Protein AF-A0ABD6WFN0-F1 (afdb_monomer_lite)

pLDDT: mean 85.6, std 14.98, range [33.12, 96.88]

Structure (mmCIF, N/CA/C/O backbone):
data_AF-A0ABD6WFN0-F1
#
_entry.id   AF-A0ABD6WFN0-F1
#
loop_
_atom_site.group_PDB
_atom_site.id
_atom_site.type_symbol
_atom_site.label_atom_id
_atom_site.label_alt_id
_atom_site.label_comp_id
_atom_site.label_asym_id
_atom_site.label_entity_id
_atom_site.label_seq_id
_atom_site.pdbx_PDB_ins_code
_atom_site.Cartn_x
_atom_site.Cartn_y
_atom_site.Cartn_z
_atom_site.occupancy
_atom_site.B_iso_or_equiv
_atom_site.auth_seq_id
_atom_site.auth_comp_id
_atom_site.auth_asym_id
_atom_site.auth_atom_id
_atom_site.pdbx_PDB_model_num
ATOM 1 N N . MET A 1 1 ? 4.461 15.302 -21.511 1.00 40.56 1 MET A N 1
ATOM 2 C CA . MET A 1 1 ? 4.882 15.372 -22.926 1.00 40.56 1 MET A CA 1
ATOM 3 C C . MET A 1 1 ? 6.386 15.173 -22.968 1.00 40.56 1 MET A C 1
ATOM 5 O O . MET A 1 1 ? 7.038 15.781 -22.125 1.00 40.56 1 MET A O 1
ATOM 9 N N . PRO A 1 2 ? 6.939 14.308 -23.835 1.00 62.06 2 PRO A N 1
ATOM 10 C CA . PRO A 1 2 ? 8.388 14.169 -23.949 1.00 62.06 2 PRO A CA 1
ATOM 11 C C . PRO A 1 2 ? 8.994 15.491 -24.434 1.00 62.06 2 PRO A C 1
ATOM 13 O O . PRO A 1 2 ? 8.502 16.087 -25.389 1.00 62.06 2 PRO A O 1
ATOM 16 N N . THR A 1 3 ? 10.032 15.961 -23.746 1.00 74.00 3 THR A N 1
ATOM 17 C CA . THR A 1 3 ? 10.639 17.283 -23.983 1.00 74.00 3 THR A CA 1
ATOM 18 C C . THR A 1 3 ? 11.754 17.240 -25.039 1.00 74.00 3 THR A C 1
ATOM 20 O O . THR A 1 3 ? 12.168 18.285 -25.527 1.00 74.00 3 THR A O 1
ATOM 23 N N . SER A 1 4 ? 12.244 16.048 -25.409 1.00 71.38 4 SER A N 1
ATOM 24 C CA . SER A 1 4 ? 13.228 15.830 -26.481 1.00 71.38 4 SER A CA 1
ATOM 25 C C . SER A 1 4 ? 13.279 14.351 -26.895 1.00 71.38 4 SER A C 1
ATOM 27 O O . SER A 1 4 ? 12.932 13.474 -26.102 1.00 71.38 4 SER A O 1
ATOM 29 N N . VAL A 1 5 ? 13.722 14.076 -28.126 1.00 81.06 5 VAL A N 1
ATOM 30 C CA . VAL A 1 5 ? 13.959 12.729 -28.670 1.00 81.06 5 VAL A CA 1
ATOM 31 C C . VAL A 1 5 ? 15.332 12.708 -29.345 1.00 81.06 5 VAL A C 1
ATOM 33 O O . VAL A 1 5 ? 15.619 13.557 -30.185 1.00 81.06 5 VAL A O 1
ATOM 36 N N . LEU A 1 6 ? 16.169 11.724 -29.004 1.00 81.75 6 LEU A N 1
ATOM 37 C CA . LEU A 1 6 ? 17.493 11.516 -29.599 1.00 81.75 6 LEU A CA 1
ATOM 38 C C . LEU A 1 6 ? 17.584 10.107 -30.199 1.00 81.75 6 LEU A C 1
ATOM 40 O O . LEU A 1 6 ? 17.392 9.117 -29.497 1.00 81.75 6 LEU A O 1
ATOM 44 N N . GLY A 1 7 ? 17.900 10.014 -31.492 1.00 78.56 7 GLY A N 1
ATOM 45 C CA . GLY A 1 7 ? 18.156 8.740 -32.167 1.00 78.56 7 GLY A CA 1
ATOM 46 C C . GLY A 1 7 ? 19.621 8.319 -32.036 1.00 78.56 7 GLY A C 1
ATOM 47 O O . GLY A 1 7 ? 20.511 9.039 -32.479 1.00 78.56 7 GLY A O 1
ATOM 48 N N . LEU A 1 8 ? 19.874 7.139 -31.466 1.00 83.44 8 LEU A N 1
ATOM 49 C CA . LEU A 1 8 ? 21.212 6.556 -31.324 1.00 83.44 8 LEU A CA 1
ATOM 50 C C . LEU A 1 8 ? 21.386 5.401 -32.320 1.00 83.44 8 LEU A C 1
ATOM 52 O O . LEU A 1 8 ? 20.557 4.498 -32.370 1.00 83.44 8 LEU A O 1
ATOM 56 N N . ARG A 1 9 ? 22.469 5.420 -33.109 1.00 85.12 9 ARG A N 1
ATOM 57 C CA . ARG A 1 9 ? 22.801 4.365 -34.094 1.00 85.12 9 ARG A CA 1
ATOM 58 C C . ARG A 1 9 ? 23.978 3.475 -33.679 1.00 85.12 9 ARG A C 1
ATOM 60 O O . ARG A 1 9 ? 24.347 2.574 -34.421 1.00 85.12 9 ARG A O 1
ATOM 67 N N . HIS A 1 10 ? 24.576 3.728 -32.516 1.00 90.56 10 HIS A N 1
ATOM 68 C CA . HIS A 1 10 ? 25.722 2.965 -32.029 1.00 90.56 10 HIS A CA 1
ATOM 69 C C . HIS A 1 10 ? 25.261 1.736 -31.238 1.00 90.56 10 HIS A C 1
ATOM 71 O O . HIS A 1 10 ? 24.664 1.868 -30.168 1.00 90.56 10 HIS A O 1
ATOM 77 N N . GLU A 1 11 ? 25.591 0.546 -31.735 1.00 87.25 11 GLU A N 1
ATOM 78 C CA . GLU A 1 11 ? 25.124 -0.734 -31.188 1.00 87.25 11 GLU A CA 1
ATOM 79 C C . GLU A 1 11 ? 25.507 -0.928 -29.712 1.00 87.25 11 GLU A C 1
ATOM 81 O O . GLU A 1 11 ? 24.659 -1.263 -28.889 1.00 87.25 11 GLU A O 1
ATOM 86 N N . GLY A 1 12 ? 26.751 -0.609 -29.335 1.00 91.06 12 GLY A N 1
ATOM 87 C CA . GLY A 1 12 ? 27.205 -0.718 -27.941 1.00 91.06 12 GLY A CA 1
ATOM 88 C C . GLY A 1 12 ? 26.397 0.135 -26.951 1.00 91.06 12 GLY A C 1
ATOM 89 O O . GLY A 1 12 ? 26.019 -0.350 -25.887 1.00 91.06 12 GLY A O 1
ATOM 90 N N . LEU A 1 13 ? 26.057 1.379 -27.313 1.00 89.81 13 LEU A N 1
ATOM 91 C CA . LEU A 1 13 ? 25.247 2.255 -26.459 1.00 89.81 13 LEU A CA 1
ATOM 92 C C . LEU A 1 13 ? 23.800 1.767 -26.378 1.00 89.81 13 LEU A C 1
ATOM 94 O O . LEU A 1 13 ? 23.211 1.772 -25.299 1.00 89.81 13 LEU A O 1
ATOM 98 N N . ALA A 1 14 ? 23.243 1.294 -27.496 1.00 91.19 14 ALA A N 1
ATOM 99 C CA . ALA A 1 14 ? 21.916 0.691 -27.511 1.00 91.19 14 ALA A CA 1
ATOM 100 C C . ALA A 1 14 ? 21.848 -0.556 -26.612 1.00 91.19 14 ALA A C 1
ATOM 102 O O . ALA A 1 14 ? 20.853 -0.757 -25.917 1.00 91.19 14 ALA A O 1
ATOM 103 N N . ASN A 1 15 ? 22.911 -1.366 -26.580 1.00 92.81 15 ASN A N 1
ATOM 104 C CA . ASN A 1 15 ? 22.996 -2.551 -25.728 1.00 92.81 15 ASN A CA 1
ATOM 105 C C . ASN A 1 15 ? 23.075 -2.187 -24.238 1.00 92.81 15 ASN A C 1
ATOM 107 O O . ASN A 1 15 ? 22.378 -2.799 -23.435 1.00 92.81 15 ASN A O 1
ATOM 111 N N . ILE A 1 16 ? 23.847 -1.160 -23.870 1.00 93.81 16 ILE A N 1
ATOM 112 C CA . ILE A 1 16 ? 23.938 -0.679 -22.479 1.00 93.81 16 ILE A CA 1
ATOM 113 C C . ILE A 1 16 ? 22.594 -0.120 -21.996 1.00 93.81 16 ILE A C 1
ATOM 115 O O . ILE A 1 16 ? 22.145 -0.442 -20.894 1.00 93.81 16 ILE A O 1
ATOM 119 N N . LEU A 1 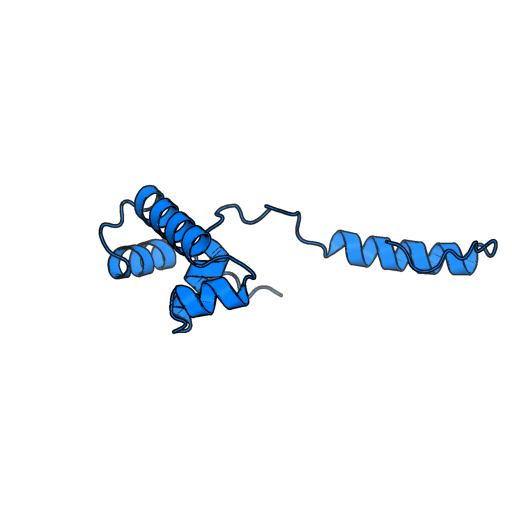17 ? 21.934 0.702 -22.818 1.00 91.69 17 LEU A N 1
ATOM 120 C CA . LEU A 1 17 ? 20.620 1.259 -22.491 1.00 91.69 17 LEU A CA 1
ATOM 121 C C . LEU A 1 17 ? 19.565 0.160 -22.355 1.00 91.69 17 LEU A C 1
ATOM 123 O O . LEU A 1 17 ? 18.766 0.203 -21.424 1.00 91.69 17 LEU A O 1
ATOM 127 N N . ARG A 1 18 ? 19.595 -0.844 -23.238 1.00 92.88 18 ARG A N 1
ATOM 128 C CA . ARG A 1 18 ? 18.702 -2.003 -23.158 1.00 92.88 18 ARG A CA 1
ATOM 129 C C . ARG A 1 18 ? 18.936 -2.812 -21.887 1.00 92.88 18 ARG A C 1
ATOM 131 O O . ARG A 1 18 ? 17.984 -3.038 -21.158 1.00 92.88 18 ARG A O 1
ATOM 138 N N . ALA A 1 19 ? 20.185 -3.138 -21.559 1.00 94.56 19 ALA A N 1
ATOM 139 C CA . ALA A 1 19 ? 20.508 -3.847 -20.321 1.00 94.56 19 ALA A CA 1
ATOM 140 C C . ALA A 1 19 ? 20.064 -3.066 -19.069 1.00 94.56 19 ALA A C 1
ATOM 142 O O . ALA A 1 19 ? 19.548 -3.646 -18.117 1.00 94.56 19 ALA A O 1
ATOM 143 N N . SER A 1 20 ? 20.218 -1.739 -19.090 1.00 92.12 20 SER A N 1
ATOM 144 C CA . SER A 1 20 ? 19.771 -0.860 -18.004 1.00 92.12 20 SER A CA 1
ATOM 145 C C . SER A 1 20 ? 18.246 -0.832 -17.881 1.00 92.12 20 SER A C 1
ATOM 147 O O . SER A 1 20 ? 17.713 -0.875 -16.774 1.00 92.12 20 SER A O 1
ATOM 149 N N . PHE A 1 21 ? 17.539 -0.781 -19.012 1.00 92.88 21 PHE A N 1
ATOM 150 C CA . PHE A 1 21 ? 16.085 -0.879 -19.043 1.00 92.88 21 PHE A CA 1
ATOM 151 C C . PHE A 1 21 ? 15.607 -2.240 -18.535 1.00 92.88 21 PHE A C 1
ATOM 153 O O . PHE A 1 21 ? 14.707 -2.277 -17.708 1.00 92.88 21 PHE A O 1
ATOM 160 N N . ASP A 1 22 ? 16.226 -3.338 -18.965 1.00 95.62 22 ASP A N 1
ATOM 161 C CA . ASP A 1 22 ? 15.859 -4.689 -18.534 1.00 95.62 22 ASP A CA 1
ATOM 162 C C . ASP A 1 22 ? 16.052 -4.865 -17.024 1.00 95.62 22 ASP A C 1
ATOM 164 O O . ASP A 1 22 ? 15.228 -5.489 -16.359 1.00 95.62 22 ASP A O 1
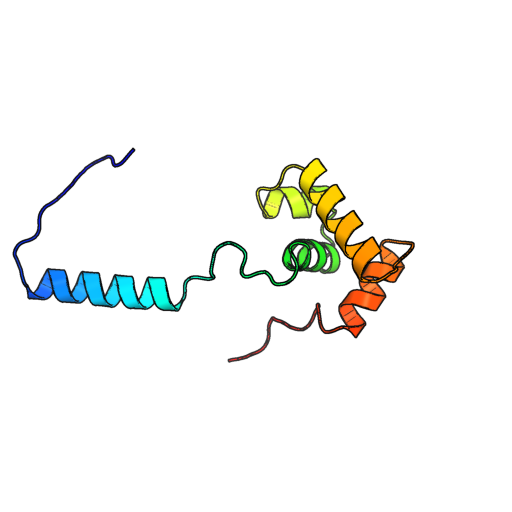ATOM 168 N N . GLU A 1 23 ? 17.114 -4.287 -16.456 1.00 94.19 23 GLU A N 1
ATOM 169 C CA . GLU A 1 23 ? 17.324 -4.265 -15.007 1.00 94.19 23 GLU A CA 1
ATOM 170 C C . GLU A 1 23 ? 16.249 -3.444 -14.287 1.00 94.19 23 GLU A C 1
ATOM 172 O O . GLU A 1 23 ? 15.677 -3.907 -13.300 1.00 94.19 23 GLU A O 1
ATOM 177 N N . LEU A 1 24 ? 15.946 -2.244 -14.791 1.00 92.38 24 LEU A N 1
ATOM 178 C CA . LEU A 1 24 ? 14.894 -1.391 -14.240 1.00 92.38 24 LEU A CA 1
ATOM 179 C C . LEU A 1 24 ? 13.529 -2.085 -14.306 1.00 92.38 24 LEU A C 1
ATOM 181 O O . LEU A 1 24 ? 12.773 -2.045 -13.342 1.00 92.38 24 LEU A O 1
ATOM 185 N N . TRP A 1 25 ? 13.239 -2.743 -15.426 1.00 90.19 25 TRP A N 1
ATOM 186 C CA . TRP A 1 25 ? 11.999 -3.466 -15.669 1.00 90.19 25 TRP A CA 1
ATOM 187 C C . TRP A 1 25 ? 11.868 -4.685 -14.760 1.00 90.19 25 TRP A C 1
ATOM 189 O O . TRP A 1 25 ? 10.806 -4.911 -14.192 1.00 90.19 25 TRP A O 1
ATOM 199 N N . ARG A 1 26 ? 12.951 -5.444 -14.555 1.00 88.31 26 ARG A N 1
ATOM 200 C CA . ARG A 1 26 ? 12.957 -6.613 -13.660 1.00 88.31 26 ARG A CA 1
ATOM 201 C C . ARG A 1 26 ? 12.718 -6.238 -12.198 1.00 88.31 26 ARG A C 1
ATOM 203 O O . ARG A 1 26 ? 12.160 -7.033 -11.455 1.00 88.31 26 ARG A O 1
ATOM 210 N N . ARG A 1 27 ? 13.163 -5.048 -11.790 1.00 84.38 27 ARG A N 1
ATOM 211 C CA . ARG A 1 27 ? 12.957 -4.501 -10.439 1.00 84.38 27 ARG A CA 1
ATOM 212 C C . ARG A 1 27 ? 11.652 -3.726 -10.293 1.00 84.38 27 ARG A C 1
ATOM 214 O O . ARG A 1 27 ? 11.325 -3.308 -9.186 1.00 84.38 27 ARG A O 1
ATOM 221 N N . ALA A 1 28 ? 10.958 -3.451 -11.392 1.00 83.50 28 ALA A N 1
ATOM 222 C CA . ALA A 1 28 ? 9.718 -2.706 -11.339 1.00 83.50 28 ALA A CA 1
ATOM 223 C C . ALA A 1 28 ? 8.627 -3.576 -10.711 1.00 83.50 28 ALA A C 1
ATOM 225 O O . ALA A 1 28 ? 8.411 -4.715 -11.118 1.00 83.50 28 ALA A O 1
ATOM 226 N N . GLU A 1 29 ? 7.904 -3.007 -9.751 1.00 75.12 29 GLU A N 1
ATOM 227 C CA . GLU A 1 29 ? 6.705 -3.636 -9.213 1.00 75.12 29 GLU A CA 1
ATOM 228 C C . GLU A 1 29 ? 5.535 -3.376 -10.177 1.00 75.12 29 GLU A C 1
ATOM 230 O O . GLU A 1 29 ? 5.320 -2.219 -10.572 1.00 75.12 29 GLU A O 1
ATOM 235 N N . PRO A 1 30 ? 4.760 -4.400 -10.582 1.00 70.62 30 PRO A N 1
ATOM 236 C CA . PRO A 1 30 ? 3.616 -4.187 -11.450 1.00 70.62 30 PRO A CA 1
ATOM 237 C C . PRO A 1 30 ? 2.621 -3.211 -10.819 1.00 70.62 30 PRO A C 1
ATOM 239 O O . PRO A 1 30 ? 2.320 -3.252 -9.623 1.00 70.62 30 PRO A O 1
ATOM 242 N N . VAL A 1 31 ? 2.059 -2.328 -11.642 1.00 60.28 31 VAL A N 1
ATOM 243 C CA . VAL A 1 31 ? 1.034 -1.387 -11.187 1.00 60.28 31 VAL A CA 1
ATOM 244 C C . VAL A 1 31 ? -0.199 -2.184 -10.753 1.00 60.28 31 VAL A C 1
ATOM 246 O O . VAL A 1 31 ? -0.914 -2.733 -11.587 1.00 60.28 31 VAL A O 1
ATOM 249 N N . GLY A 1 32 ? -0.436 -2.250 -9.441 1.00 59.59 32 GLY A N 1
ATOM 250 C CA . GLY A 1 32 ? -1.510 -3.050 -8.844 1.00 59.59 32 GLY A CA 1
ATOM 251 C C . GLY A 1 32 ? -1.093 -4.437 -8.341 1.00 59.59 32 GLY A C 1
ATOM 252 O O . GLY A 1 32 ? -1.970 -5.198 -7.950 1.00 59.59 32 GLY A O 1
ATOM 253 N N . ALA A 1 33 ? 0.204 -4.764 -8.307 1.00 57.94 33 ALA A N 1
ATOM 254 C CA . ALA A 1 33 ? 0.697 -6.007 -7.704 1.00 57.94 33 ALA A CA 1
ATOM 255 C C . ALA A 1 33 ? 0.604 -6.049 -6.171 1.00 57.94 33 ALA A C 1
ATOM 257 O O . ALA A 1 33 ? 0.795 -7.109 -5.574 1.00 57.94 33 ALA A O 1
ATOM 258 N N . ASP A 1 34 ? 0.219 -4.939 -5.528 1.00 59.81 34 ASP A N 1
ATOM 259 C CA . ASP A 1 34 ? -0.348 -4.991 -4.184 1.00 59.81 34 ASP A CA 1
ATOM 260 C C . ASP A 1 34 ? -1.580 -5.911 -4.221 1.00 59.81 34 ASP A C 1
ATOM 262 O O . ASP A 1 34 ? -2.691 -5.475 -4.528 1.00 59.81 34 ASP A O 1
ATOM 266 N N . GLN A 1 35 ? -1.381 -7.188 -3.868 1.00 66.25 35 GLN A N 1
ATOM 267 C CA . GLN A 1 35 ? -2.439 -8.201 -3.758 1.00 66.25 35 GLN A CA 1
ATOM 268 C C . GLN A 1 35 ? -3.609 -7.699 -2.900 1.00 66.25 35 GLN A C 1
ATOM 270 O O . GLN A 1 35 ? -4.744 -8.147 -3.052 1.00 66.25 35 GLN A O 1
ATOM 275 N N . GLN A 1 36 ? -3.335 -6.739 -2.012 1.00 83.88 36 GLN A N 1
ATOM 276 C CA . GLN A 1 36 ? -4.332 -6.019 -1.245 1.00 83.88 36 GLN A CA 1
ATOM 277 C C . GLN A 1 36 ? -4.057 -4.504 -1.283 1.00 83.88 36 GLN A C 1
ATOM 279 O O . GLN A 1 36 ? -3.064 -4.057 -0.715 1.00 83.88 36 GLN A O 1
ATOM 284 N N . PRO A 1 37 ? -4.946 -3.668 -1.855 1.00 85.81 37 PRO A N 1
ATOM 285 C CA . PRO A 1 37 ? -4.702 -2.234 -2.087 1.00 85.81 37 PRO A CA 1
ATOM 286 C C . PRO A 1 37 ? -4.564 -1.384 -0.807 1.00 85.81 37 PRO A C 1
ATOM 288 O O . PRO A 1 37 ? -4.317 -0.174 -0.878 1.00 85.81 37 PRO A O 1
ATOM 291 N N . TRP A 1 38 ? -4.764 -1.987 0.364 1.00 91.69 38 TRP A N 1
ATOM 292 C CA . TRP A 1 38 ? -4.613 -1.384 1.686 1.00 91.69 38 TRP A CA 1
ATOM 293 C C . TRP A 1 38 ? -3.288 -1.731 2.382 1.00 91.69 38 TRP A C 1
ATOM 295 O O . TRP A 1 38 ? -2.983 -1.100 3.390 1.00 91.69 38 TRP A O 1
ATOM 305 N N . SER A 1 39 ? -2.482 -2.664 1.861 1.00 91.75 39 SER A N 1
ATOM 306 C CA . SER A 1 39 ? -1.216 -3.132 2.459 1.00 91.75 39 SER A CA 1
ATOM 307 C C . SER A 1 39 ? -0.269 -1.980 2.834 1.00 91.75 39 SER A C 1
ATOM 309 O O . SER A 1 39 ? 0.088 -1.810 4.001 1.00 91.75 39 SER A O 1
ATOM 311 N N . ALA A 1 40 ? 0.091 -1.139 1.861 1.00 90.75 40 ALA A N 1
ATOM 312 C CA . ALA A 1 40 ? 0.999 -0.011 2.044 1.00 90.75 40 ALA A CA 1
ATOM 313 C C . ALA A 1 40 ? 0.427 1.045 3.006 1.00 90.75 40 ALA A C 1
ATOM 315 O O . ALA A 1 40 ? 1.159 1.651 3.790 1.00 90.75 40 ALA A O 1
ATOM 316 N N . LEU A 1 41 ? -0.896 1.236 2.984 1.00 94.06 41 LEU A N 1
ATOM 317 C CA . LEU A 1 41 ? -1.590 2.176 3.860 1.00 94.06 41 LEU A CA 1
ATOM 318 C C . LEU A 1 41 ? -1.560 1.701 5.319 1.00 94.06 41 LEU A C 1
ATOM 320 O O . LEU A 1 41 ? -1.178 2.470 6.200 1.00 94.06 41 LEU A O 1
ATOM 324 N N . LEU A 1 42 ? -1.898 0.431 5.568 1.00 93.94 42 LEU A N 1
ATOM 325 C CA . LEU A 1 42 ? -1.864 -0.162 6.906 1.00 93.94 42 LEU A CA 1
ATOM 326 C C . LEU A 1 42 ? -0.439 -0.224 7.467 1.00 93.94 42 LEU A C 1
ATOM 328 O O . LEU A 1 42 ? -0.250 0.001 8.661 1.00 93.94 42 LEU A O 1
ATOM 332 N N . ARG A 1 43 ? 0.571 -0.427 6.612 1.00 93.19 43 ARG A N 1
ATOM 333 C CA . ARG A 1 43 ? 1.986 -0.406 7.015 1.00 93.19 43 ARG A CA 1
ATOM 334 C C . ARG A 1 43 ? 2.414 0.954 7.546 1.00 93.19 43 ARG A C 1
ATOM 336 O O . ARG A 1 43 ? 3.007 1.037 8.617 1.00 93.19 43 ARG A O 1
ATOM 343 N N . LEU A 1 44 ? 2.066 2.026 6.840 1.00 93.44 44 LEU A N 1
ATOM 344 C CA . LEU A 1 44 ? 2.330 3.385 7.314 1.00 93.44 44 LEU A CA 1
ATOM 345 C C . LEU A 1 44 ? 1.564 3.687 8.608 1.00 93.44 44 LEU A C 1
ATOM 347 O O . LEU A 1 44 ? 2.114 4.315 9.513 1.00 93.44 44 LEU A O 1
ATOM 351 N N . MET A 1 45 ? 0.320 3.217 8.722 1.00 93.56 45 MET A N 1
ATOM 352 C CA . MET A 1 45 ? -0.471 3.389 9.942 1.00 93.56 45 MET A CA 1
ATOM 353 C C . MET A 1 45 ? 0.125 2.640 11.143 1.00 93.56 45 MET A C 1
ATOM 355 O O . MET A 1 45 ? 0.163 3.201 12.235 1.00 93.56 45 MET A O 1
ATOM 359 N N . GLN A 1 46 ? 0.677 1.435 10.955 1.00 90.94 46 GLN A N 1
ATOM 360 C CA . GLN A 1 46 ? 1.431 0.726 12.003 1.00 90.94 46 GLN A CA 1
ATOM 361 C C . GLN A 1 46 ? 2.679 1.488 12.460 1.00 90.94 46 GLN A C 1
ATOM 363 O O . GLN A 1 46 ? 3.022 1.453 13.636 1.00 90.94 46 GLN A O 1
ATOM 368 N N . GLN A 1 47 ? 3.328 2.225 11.558 1.00 92.31 47 GLN A N 1
ATOM 369 C CA . GLN A 1 47 ? 4.461 3.101 11.883 1.00 92.31 47 GLN A CA 1
ATOM 370 C C . GLN A 1 47 ? 4.037 4.397 12.606 1.00 92.31 47 GLN A C 1
ATOM 372 O O . GLN A 1 47 ? 4.838 5.319 12.735 1.00 92.31 47 GLN A O 1
ATOM 377 N N . GLY A 1 48 ? 2.775 4.509 13.038 1.00 93.31 48 GLY A N 1
ATOM 378 C CA . GLY A 1 48 ? 2.247 5.664 13.766 1.00 93.31 48 GLY A CA 1
ATOM 379 C C . GLY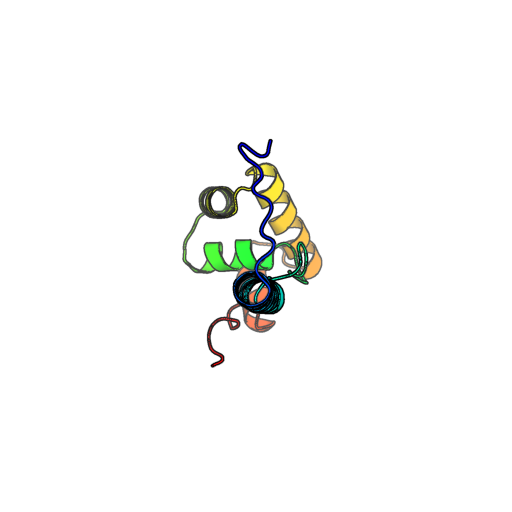 A 1 48 ? 1.745 6.807 12.882 1.00 93.31 48 GLY A C 1
ATOM 380 O O . GLY A 1 48 ? 1.404 7.870 13.397 1.00 93.31 48 GLY A O 1
ATOM 381 N N . ASN A 1 49 ? 1.668 6.624 11.558 1.00 95.62 49 ASN A N 1
ATOM 382 C CA . ASN A 1 49 ? 1.084 7.646 10.687 1.00 95.62 49 ASN A CA 1
ATOM 383 C C . ASN A 1 49 ? -0.444 7.642 10.833 1.00 95.62 49 ASN A C 1
ATOM 385 O O . ASN A 1 49 ? -1.084 6.591 10.859 1.00 95.62 49 ASN A O 1
ATOM 389 N N . THR A 1 50 ? -1.059 8.823 10.848 1.00 95.50 50 THR A N 1
ATOM 390 C CA . THR A 1 50 ? -2.519 8.920 10.737 1.00 95.50 50 THR A CA 1
ATOM 391 C C . THR A 1 50 ? -2.976 8.444 9.356 1.00 95.50 50 THR A C 1
ATOM 393 O O . THR A 1 50 ? -2.205 8.456 8.396 1.00 95.50 50 THR A O 1
ATOM 396 N N . LEU A 1 51 ? -4.252 8.068 9.218 1.00 94.56 51 LEU A N 1
ATOM 397 C CA . LEU A 1 51 ? -4.830 7.692 7.921 1.00 94.56 51 LEU A CA 1
ATOM 398 C C . LEU A 1 51 ? -4.623 8.782 6.856 1.00 94.56 51 LEU A C 1
ATOM 400 O O . LEU A 1 51 ? -4.309 8.486 5.704 1.00 94.56 51 LEU A O 1
ATOM 404 N N . GLU A 1 52 ? -4.795 10.044 7.240 1.00 94.81 52 GLU A N 1
ATOM 405 C CA . GLU A 1 52 ? -4.610 11.187 6.350 1.00 94.81 52 GLU A CA 1
ATOM 406 C C . GLU A 1 52 ? -3.140 11.352 5.947 1.00 94.81 52 GLU A C 1
ATOM 408 O O . GLU A 1 52 ? -2.842 11.397 4.753 1.00 94.81 52 GLU A O 1
ATOM 413 N N . GLY A 1 53 ? -2.213 11.324 6.910 1.00 96.56 53 GLY A N 1
ATOM 414 C CA . GLY A 1 53 ? -0.777 11.410 6.632 1.00 96.56 53 GLY A CA 1
ATOM 415 C C . GLY A 1 53 ? -0.272 10.251 5.770 1.00 96.56 53 GLY A C 1
ATOM 416 O O . GLY A 1 53 ? 0.455 10.462 4.800 1.00 96.56 53 GLY A O 1
ATOM 417 N N . ALA A 1 54 ? -0.718 9.028 6.057 1.00 95.25 54 ALA A N 1
ATOM 418 C CA . ALA A 1 54 ? -0.392 7.852 5.260 1.00 95.25 54 ALA A CA 1
ATOM 419 C C . ALA A 1 54 ? -0.958 7.949 3.831 1.00 95.25 54 ALA A C 1
ATOM 421 O O . ALA A 1 54 ? -0.261 7.628 2.872 1.00 95.25 54 ALA A O 1
ATOM 422 N N . SER A 1 55 ? -2.187 8.456 3.670 1.00 95.00 55 SER A N 1
ATOM 423 C CA . SER A 1 55 ? -2.793 8.677 2.348 1.00 95.00 55 SER A CA 1
ATOM 424 C C . SER A 1 55 ? -1.989 9.682 1.527 1.00 95.00 55 SER A C 1
ATOM 426 O O . SER A 1 55 ? -1.652 9.394 0.380 1.00 95.00 55 SER A O 1
ATOM 428 N N . HIS A 1 56 ? -1.612 10.815 2.125 1.00 94.81 56 HIS A N 1
ATOM 429 C CA . HIS A 1 56 ? -0.791 11.827 1.461 1.00 94.81 56 HIS A CA 1
ATOM 430 C C . HIS A 1 56 ? 0.576 11.285 1.032 1.00 94.81 56 HIS A C 1
ATOM 432 O O . HIS A 1 56 ? 0.993 11.527 -0.099 1.00 94.81 56 HIS A O 1
ATOM 438 N N . ARG A 1 57 ? 1.246 10.496 1.883 1.00 93.81 57 ARG A N 1
ATOM 439 C CA . ARG A 1 57 ? 2.538 9.864 1.551 1.00 93.81 57 ARG A CA 1
ATOM 440 C C . ARG A 1 57 ? 2.446 8.876 0.387 1.00 93.81 57 ARG A C 1
ATOM 442 O O . ARG A 1 57 ? 3.421 8.708 -0.334 1.00 93.81 57 ARG A O 1
ATOM 449 N N . LEU A 1 58 ? 1.285 8.253 0.192 1.00 91.50 58 LEU A N 1
ATOM 450 C CA . LEU A 1 58 ? 1.012 7.347 -0.926 1.00 91.50 58 LEU A CA 1
ATOM 451 C C . LEU A 1 58 ? 0.450 8.064 -2.168 1.00 91.50 58 LEU A C 1
ATOM 453 O O . LEU A 1 58 ? 0.045 7.400 -3.119 1.00 91.50 58 LEU A O 1
ATOM 457 N N . GLY A 1 59 ? 0.364 9.401 -2.165 1.00 93.06 59 GLY A N 1
ATOM 458 C CA . GLY A 1 59 ? -0.242 10.165 -3.262 1.00 93.06 59 GLY A CA 1
ATOM 459 C C . GLY A 1 59 ? -1.751 9.930 -3.414 1.00 93.06 59 GLY A C 1
ATOM 460 O O . GLY A 1 59 ? -2.318 10.156 -4.482 1.00 93.06 59 GLY A O 1
ATOM 461 N N . LEU A 1 60 ? -2.418 9.454 -2.360 1.00 92.56 60 LEU A N 1
ATOM 462 C CA . LEU A 1 60 ? -3.845 9.160 -2.353 1.00 92.56 60 LEU A CA 1
ATOM 463 C C . LEU A 1 60 ? -4.638 10.337 -1.795 1.00 92.56 60 LEU A C 1
ATOM 465 O O . LEU A 1 60 ? -4.290 10.932 -0.777 1.00 92.56 60 LEU A O 1
ATOM 469 N N . ASN A 1 61 ? -5.798 10.595 -2.395 1.00 93.31 61 ASN A N 1
ATOM 470 C CA . ASN A 1 61 ? -6.812 11.428 -1.758 1.00 93.31 61 ASN A CA 1
ATOM 471 C C . ASN A 1 61 ? -7.271 10.764 -0.432 1.00 93.31 61 ASN A C 1
ATOM 473 O O . ASN A 1 61 ? -7.529 9.553 -0.438 1.00 93.31 61 ASN A O 1
ATOM 477 N N . PRO A 1 62 ? -7.463 11.516 0.674 1.00 90.56 62 PRO A N 1
ATOM 478 C CA . PRO A 1 62 ? -7.953 10.976 1.949 1.00 90.56 62 PRO A CA 1
ATOM 479 C C . PRO A 1 62 ? -9.235 10.132 1.840 1.00 90.56 62 PRO A C 1
ATOM 481 O O . PRO A 1 62 ? -9.405 9.145 2.558 1.00 90.56 62 PRO A O 1
ATOM 484 N N . ARG A 1 63 ? -10.132 10.453 0.896 1.00 94.69 63 ARG A N 1
ATOM 485 C CA . ARG A 1 63 ? -11.333 9.652 0.606 1.00 94.69 63 ARG A CA 1
ATOM 486 C C . ARG A 1 63 ? -10.986 8.258 0.076 1.00 94.69 63 ARG A C 1
ATOM 488 O O . ARG A 1 63 ? -11.641 7.283 0.438 1.00 94.69 63 ARG A O 1
ATOM 495 N N . THR A 1 64 ? -9.962 8.154 -0.767 1.00 95.31 64 THR A N 1
ATOM 496 C CA . THR A 1 64 ? -9.448 6.874 -1.277 1.00 95.31 64 THR A CA 1
ATOM 497 C C . THR A 1 64 ? -8.779 6.077 -0.160 1.00 95.31 64 THR A C 1
ATOM 499 O O . THR A 1 64 ? -8.999 4.871 -0.075 1.00 95.31 64 THR A O 1
ATOM 502 N N . GLY A 1 65 ? -8.046 6.743 0.738 1.00 94.75 65 GLY A N 1
ATOM 503 C CA . GLY A 1 65 ? -7.495 6.121 1.944 1.00 94.75 65 GLY A CA 1
ATOM 504 C C . GLY A 1 65 ? -8.577 5.496 2.828 1.00 94.75 65 GLY A C 1
ATOM 505 O O . GLY A 1 65 ? -8.519 4.306 3.129 1.00 94.75 65 GLY A O 1
ATOM 506 N N . ARG A 1 66 ? -9.630 6.257 3.160 1.00 95.44 66 ARG A N 1
ATOM 507 C CA . ARG A 1 66 ? -10.788 5.748 3.926 1.00 95.44 66 ARG A CA 1
ATOM 508 C C . ARG A 1 66 ? -11.457 4.551 3.251 1.00 95.44 66 ARG A C 1
ATOM 510 O O . ARG A 1 66 ? -11.761 3.575 3.926 1.00 95.44 66 ARG A O 1
ATOM 517 N N . ARG A 1 67 ? -11.641 4.591 1.925 1.00 95.56 67 ARG A N 1
ATOM 518 C CA . ARG A 1 67 ? -12.190 3.453 1.165 1.00 95.56 67 ARG A CA 1
ATOM 519 C C . ARG A 1 67 ? -11.314 2.204 1.257 1.00 95.56 67 ARG A C 1
ATOM 521 O O . ARG A 1 67 ? -11.852 1.113 1.383 1.00 95.56 67 ARG A O 1
ATOM 528 N N . ARG A 1 68 ? -9.988 2.352 1.205 1.00 94.56 68 ARG A N 1
ATOM 529 C CA . ARG A 1 68 ? -9.045 1.228 1.331 1.00 94.56 68 ARG A CA 1
ATOM 530 C C . ARG A 1 68 ? -9.071 0.620 2.731 1.00 94.56 68 ARG A C 1
ATOM 532 O O . ARG A 1 68 ? -9.097 -0.596 2.846 1.00 94.56 68 ARG A O 1
ATOM 539 N N . VAL A 1 69 ? -9.133 1.448 3.774 1.00 95.44 69 VAL A N 1
ATOM 540 C CA . VAL A 1 69 ? -9.320 0.969 5.154 1.00 95.44 69 VAL A CA 1
ATOM 541 C C . VAL A 1 69 ? -10.645 0.230 5.308 1.00 95.44 69 VAL A C 1
ATOM 543 O O . VAL A 1 69 ? -10.656 -0.852 5.876 1.00 95.44 69 VAL A O 1
ATOM 546 N N . ALA A 1 70 ? -11.746 0.773 4.783 1.00 95.75 70 ALA A N 1
ATOM 547 C CA . ALA A 1 70 ? -13.049 0.112 4.853 1.00 95.75 70 ALA A CA 1
ATOM 548 C C . ALA A 1 70 ? -13.032 -1.259 4.155 1.00 95.75 70 ALA A C 1
ATOM 550 O O . ALA A 1 70 ? -13.493 -2.237 4.732 1.00 95.75 70 ALA A O 1
ATOM 551 N N . ALA A 1 71 ? -12.421 -1.347 2.970 1.00 94.88 71 ALA A N 1
ATOM 552 C CA . ALA A 1 71 ? -12.240 -2.616 2.266 1.00 94.88 71 ALA A CA 1
ATOM 553 C C . ALA A 1 71 ? -11.382 -3.613 3.066 1.00 94.88 71 ALA A C 1
ATOM 555 O O . ALA A 1 71 ? -11.672 -4.804 3.080 1.00 94.88 71 ALA A O 1
ATOM 556 N N . ALA A 1 72 ? -10.360 -3.132 3.780 1.00 94.81 72 ALA A N 1
ATOM 557 C CA . ALA A 1 72 ? -9.566 -3.969 4.673 1.00 94.81 72 ALA A CA 1
ATOM 558 C C . ALA A 1 72 ? -10.392 -4.470 5.869 1.00 94.81 72 ALA A C 1
ATOM 560 O O . ALA A 1 72 ? -10.339 -5.646 6.208 1.00 94.81 72 ALA A O 1
ATOM 561 N N . MET A 1 73 ? -11.179 -3.593 6.498 1.00 96.25 73 MET A N 1
ATOM 562 C CA . MET A 1 73 ? -12.068 -3.965 7.602 1.00 96.25 73 MET A CA 1
ATOM 563 C C . MET A 1 73 ? -13.074 -5.034 7.174 1.00 96.25 73 MET A C 1
ATOM 565 O O . MET A 1 73 ? -13.268 -6.002 7.899 1.00 96.25 73 MET A O 1
ATOM 569 N N . GLU A 1 74 ? -13.656 -4.895 5.983 1.00 96.06 74 GLU A N 1
ATOM 570 C CA . GLU A 1 74 ? -14.543 -5.897 5.392 1.00 96.06 74 GLU A CA 1
ATOM 571 C C . GLU A 1 74 ? -13.808 -7.220 5.129 1.00 96.06 74 GLU A C 1
ATOM 573 O O . GLU A 1 74 ? -14.280 -8.275 5.543 1.00 96.06 74 GLU A O 1
ATOM 578 N N . HIS A 1 75 ? -12.612 -7.165 4.532 1.00 94.38 75 HIS A N 1
ATOM 579 C CA . HIS A 1 75 ? -11.809 -8.351 4.228 1.00 94.38 75 HIS A CA 1
ATOM 580 C C . HIS A 1 75 ? -11.405 -9.149 5.478 1.00 94.38 75 HIS A C 1
ATOM 582 O O . HIS A 1 75 ? -11.462 -10.375 5.469 1.00 94.38 75 HIS A O 1
ATOM 588 N N . TYR A 1 76 ? -11.010 -8.467 6.556 1.00 94.06 76 TYR A N 1
ATOM 589 C CA . TYR A 1 76 ? -10.594 -9.105 7.811 1.00 94.06 76 TYR A CA 1
ATOM 590 C C . TYR A 1 76 ? -11.746 -9.301 8.810 1.00 94.06 76 TYR A C 1
ATOM 592 O O . TYR A 1 76 ? -11.507 -9.779 9.918 1.00 94.06 76 TYR A O 1
ATOM 600 N N . GLY A 1 77 ? -12.979 -8.905 8.470 1.00 95.31 77 GLY A N 1
ATOM 601 C CA . GLY A 1 77 ? -14.114 -8.925 9.401 1.00 95.31 77 GLY A CA 1
ATOM 602 C C . GLY A 1 77 ? -13.880 -8.078 10.659 1.00 95.31 77 GLY A C 1
ATOM 603 O O . GLY A 1 77 ? -14.387 -8.395 11.734 1.00 95.31 77 GLY A O 1
ATOM 604 N N . ALA A 1 78 ? -13.069 -7.024 10.552 1.00 96.88 78 ALA A N 1
ATOM 605 C CA . ALA A 1 78 ? -12.613 -6.236 11.684 1.00 96.88 78 ALA A CA 1
ATOM 606 C C . ALA A 1 78 ? -13.576 -5.068 11.972 1.00 96.88 78 ALA A C 1
ATOM 608 O O . ALA A 1 78 ? -13.668 -4.143 11.165 1.00 96.88 78 ALA A O 1
ATOM 609 N N . PRO A 1 79 ? -14.249 -5.033 13.139 1.00 94.69 79 PRO A N 1
ATOM 610 C CA . PRO A 1 79 ? -15.223 -3.985 13.457 1.00 94.69 79 PRO A CA 1
ATOM 611 C C . PRO A 1 79 ? -14.576 -2.641 13.825 1.00 94.69 79 PRO A C 1
ATOM 613 O O . PRO A 1 79 ? -15.247 -1.613 13.862 1.00 94.69 79 PRO A O 1
ATOM 616 N N . THR A 1 80 ? -13.273 -2.629 14.117 1.00 95.31 80 THR A N 1
ATOM 617 C CA . THR A 1 80 ? -12.523 -1.428 14.504 1.00 95.31 80 THR A CA 1
ATOM 618 C C . THR A 1 80 ? -11.145 -1.405 13.849 1.00 95.31 80 THR A C 1
ATOM 620 O O . THR A 1 80 ? -10.605 -2.443 13.470 1.00 95.31 80 THR A O 1
ATOM 623 N N . LEU A 1 81 ? -10.536 -0.217 13.768 1.00 91.94 81 LEU A N 1
ATOM 624 C CA . LEU A 1 81 ? -9.154 -0.050 13.296 1.00 91.94 81 LEU A CA 1
ATOM 625 C C . LEU A 1 81 ? -8.140 -0.836 14.134 1.00 91.94 81 LEU A C 1
ATOM 627 O O . LEU A 1 81 ? -7.161 -1.345 13.597 1.00 91.94 81 LEU A O 1
ATOM 631 N N . PHE A 1 82 ? -8.382 -0.945 15.442 1.00 92.38 82 PHE A N 1
ATOM 632 C CA . PHE A 1 82 ? -7.531 -1.729 16.328 1.00 92.38 82 PHE A CA 1
ATOM 633 C C . PHE A 1 82 ? -7.627 -3.224 16.000 1.00 92.38 82 PHE A C 1
ATOM 635 O O . PHE A 1 82 ? -6.603 -3.860 15.766 1.00 92.38 82 PHE A O 1
ATOM 642 N N . ALA A 1 83 ? -8.851 -3.757 15.881 1.00 95.12 83 ALA A N 1
ATOM 643 C CA . ALA A 1 83 ? -9.076 -5.146 15.482 1.00 95.12 83 ALA A CA 1
ATOM 644 C C . ALA A 1 83 ? -8.481 -5.445 14.096 1.00 95.12 83 ALA A C 1
ATOM 646 O O . ALA A 1 83 ? -7.884 -6.501 13.899 1.00 95.12 83 ALA A O 1
ATOM 647 N N . LEU A 1 84 ? -8.575 -4.491 13.162 1.00 95.38 84 LEU A N 1
ATOM 648 C CA . LEU A 1 84 ? -7.959 -4.594 11.841 1.00 95.38 84 LEU A CA 1
ATOM 649 C C . LEU A 1 84 ? -6.435 -4.691 11.949 1.00 95.38 84 LEU A C 1
ATOM 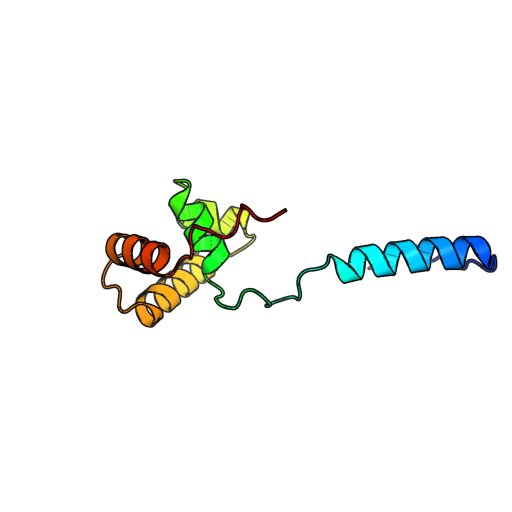651 O O . LEU A 1 84 ? -5.832 -5.546 11.309 1.00 95.38 84 LEU A O 1
ATOM 655 N N . GLY A 1 85 ? -5.817 -3.839 12.770 1.00 92.38 85 GLY A N 1
ATOM 656 C CA . GLY A 1 85 ? -4.378 -3.874 13.021 1.00 92.38 85 GLY A CA 1
ATOM 657 C C . GLY A 1 85 ? -3.919 -5.220 13.586 1.00 92.38 85 GLY A C 1
ATOM 658 O O . GLY A 1 85 ? -2.934 -5.775 13.104 1.00 92.38 85 GLY A O 1
ATOM 659 N N . SER A 1 86 ? -4.654 -5.776 14.554 1.00 93.75 86 SER A N 1
ATOM 660 C CA . SER A 1 86 ? -4.371 -7.102 15.118 1.00 93.75 86 SER A CA 1
ATOM 661 C C . SER A 1 86 ? -4.517 -8.222 14.082 1.00 93.75 86 SER A C 1
ATOM 663 O O . SER A 1 86 ? -3.609 -9.040 13.945 1.00 93.75 86 SER A O 1
ATOM 665 N N . ALA A 1 87 ? -5.620 -8.241 13.325 1.00 93.56 87 ALA A N 1
ATOM 666 C CA . ALA A 1 87 ? -5.887 -9.258 12.307 1.00 93.56 87 ALA A CA 1
ATOM 667 C C . ALA A 1 87 ? -4.858 -9.221 11.165 1.00 93.56 87 ALA A C 1
ATOM 669 O O . ALA A 1 87 ? -4.361 -10.259 10.736 1.00 93.56 87 ALA A O 1
ATOM 670 N N . TRP A 1 88 ? -4.480 -8.023 10.717 1.00 93.06 88 TRP A N 1
ATOM 671 C CA . TRP A 1 88 ? -3.496 -7.839 9.655 1.00 93.06 88 TRP A CA 1
ATOM 672 C C . TRP A 1 88 ? -2.083 -8.274 10.077 1.00 93.06 88 TRP A C 1
ATOM 674 O O . TRP A 1 88 ? -1.377 -8.908 9.292 1.00 93.06 88 TRP A O 1
ATOM 684 N N . THR A 1 89 ? -1.681 -8.009 11.326 1.00 91.62 89 THR A N 1
ATOM 685 C CA . THR A 1 89 ? -0.418 -8.528 11.884 1.00 91.62 89 THR A CA 1
ATOM 686 C C . THR A 1 89 ? -0.436 -10.049 11.992 1.00 91.62 89 THR A C 1
ATOM 688 O O . THR A 1 89 ? 0.537 -10.691 11.604 1.00 91.62 89 THR A O 1
ATOM 691 N N . ALA A 1 90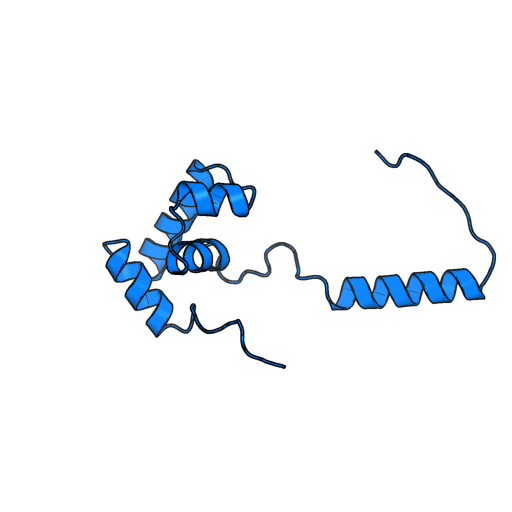 ? -1.541 -10.634 12.468 1.00 90.12 90 ALA A N 1
ATOM 692 C CA . ALA A 1 90 ? -1.696 -12.086 12.557 1.00 90.12 90 ALA A CA 1
ATOM 693 C C . ALA A 1 90 ? -1.627 -12.769 11.178 1.00 90.12 90 ALA A C 1
ATOM 695 O O . ALA A 1 90 ? -1.106 -13.874 11.065 1.00 90.12 90 ALA A O 1
ATOM 696 N N . ALA A 1 91 ? -2.084 -12.085 10.126 1.00 87.38 91 ALA A N 1
ATOM 697 C CA . ALA A 1 91 ? -1.980 -12.531 8.738 1.00 87.38 91 ALA A CA 1
ATOM 698 C C . ALA A 1 91 ? -0.584 -12.321 8.104 1.00 87.38 91 ALA A C 1
ATOM 700 O O . ALA A 1 91 ? -0.417 -12.551 6.909 1.00 87.38 91 ALA A O 1
ATOM 701 N N . GLY A 1 92 ? 0.419 -11.857 8.862 1.00 82.19 92 GLY A N 1
ATOM 702 C CA . GLY A 1 92 ? 1.779 -11.615 8.360 1.00 82.19 92 GLY A CA 1
ATOM 703 C C . GLY A 1 92 ? 1.958 -10.293 7.604 1.00 82.19 92 GLY A C 1
ATOM 704 O O . GLY A 1 92 ? 3.036 -10.015 7.081 1.00 82.19 92 GLY A O 1
ATOM 705 N N . GLY A 1 93 ? 0.940 -9.427 7.584 1.00 76.25 93 GLY A N 1
ATOM 706 C CA . GLY A 1 93 ? 0.945 -8.162 6.844 1.00 76.25 93 GLY A CA 1
ATOM 707 C C . GLY A 1 93 ? 2.026 -7.159 7.272 1.00 76.25 93 GLY A C 1
ATOM 708 O O . GLY A 1 93 ? 2.449 -6.320 6.471 1.00 76.25 93 GLY A O 1
ATOM 709 N N . GLY A 1 94 ? 2.523 -7.283 8.506 1.00 62.84 94 GLY A N 1
ATOM 710 C CA . GLY A 1 94 ? 3.627 -6.480 9.040 1.00 62.84 94 GLY A CA 1
ATOM 711 C C . GLY A 1 94 ? 5.034 -6.978 8.674 1.00 62.84 94 GLY A C 1
ATOM 712 O O . GLY A 1 94 ? 5.991 -6.236 8.865 1.00 62.84 94 GLY A O 1
ATOM 713 N N . GLY A 1 95 ? 5.178 -8.200 8.141 1.00 57.81 95 GLY A N 1
ATOM 714 C CA . GLY A 1 95 ? 6.467 -8.900 8.006 1.00 57.81 95 GLY A CA 1
ATOM 715 C C . GLY A 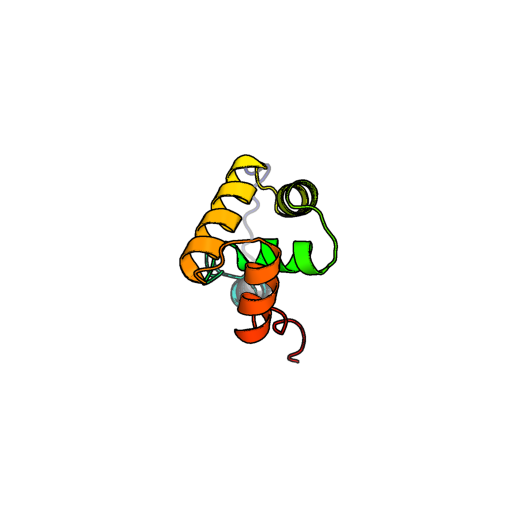1 95 ? 7.216 -8.737 6.676 1.00 57.81 95 GLY A C 1
ATOM 716 O O . GLY A 1 95 ? 8.286 -9.308 6.512 1.00 57.81 95 GLY A O 1
ATOM 717 N N . GLY A 1 96 ? 6.702 -7.967 5.715 1.00 50.72 96 GLY A N 1
ATOM 718 C CA . GLY A 1 96 ? 7.279 -7.870 4.361 1.00 50.72 96 GLY A CA 1
ATOM 719 C C . GLY A 1 96 ? 8.481 -6.926 4.195 1.00 50.72 96 GLY A C 1
ATOM 720 O O . GLY A 1 96 ? 8.558 -6.248 3.174 1.00 50.72 96 GLY A O 1
ATOM 721 N N . ALA A 1 97 ? 9.365 -6.801 5.190 1.00 48.53 97 ALA A N 1
ATOM 722 C CA . ALA A 1 97 ? 10.567 -5.958 5.111 1.00 48.53 97 ALA A CA 1
ATOM 723 C C . ALA A 1 97 ? 11.794 -6.621 5.766 1.00 48.53 97 ALA A C 1
ATOM 725 O O . ALA A 1 97 ? 12.536 -5.974 6.503 1.00 48.53 97 ALA A O 1
ATOM 726 N N . SER A 1 98 ? 11.998 -7.914 5.510 1.00 41.22 98 SER A N 1
ATOM 727 C CA . SER A 1 98 ? 13.258 -8.601 5.814 1.00 41.22 98 SER A CA 1
ATOM 728 C C . SER A 1 98 ? 13.403 -9.885 4.993 1.00 41.22 98 SER A C 1
ATOM 730 O O . SER A 1 98 ? 13.285 -10.978 5.537 1.00 41.22 98 SER A O 1
ATOM 732 N N . GLU A 1 99 ? 13.681 -9.753 3.697 1.00 33.12 99 GLU A N 1
ATOM 733 C CA . GLU A 1 99 ? 14.339 -10.802 2.910 1.00 33.12 99 GLU A CA 1
ATOM 734 C C . GLU A 1 99 ? 15.374 -10.148 1.979 1.00 33.12 99 GLU A C 1
ATOM 736 O O . GLU A 1 99 ? 14.997 -9.397 1.084 1.00 33.12 99 GLU A O 1
ATOM 741 N N . GLY A 1 100 ? 16.656 -10.437 2.255 1.00 33.88 100 GLY A N 1
ATOM 742 C CA . GLY A 1 100 ? 17.777 -10.509 1.299 1.00 33.88 100 GLY A CA 1
ATOM 743 C C . GLY A 1 100 ? 18.275 -9.234 0.645 1.00 33.88 100 GLY A C 1
ATOM 744 O O . GLY A 1 100 ? 17.866 -8.996 -0.509 1.00 33.88 100 GLY A O 1
#

Radius of gyration: 19.57 Å; chains: 1; bounding box: 42×30×50 Å

Sequence (100 aa):
MPTSVLGLRHEGLANILRASFDELWRRAEPVGADQQPWSALLRLMQQGNTLEGASHRLGLNPRTGRRRVAAAMEHYGAPTLFALGSAWTAAGGGGGASEG

Foldseek 3Di:
DDPDDDDDPDPVVVVVVVVVVVVVVVPDDPDPVPPQPCLQQLLVVVVVDDLCRSCVVVVHDSVVSVVSVVVLCVVQVPPDPVSSNVSCVVVVSNPPPDDD

Secondary structure (DSSP, 8-state):
--S-------HHHHHHHHHHHHHHHHTPPPTT--SSTTHHHHHHHHTT--HHHHHHHTT--HHHHHHHHHHHHHHTT-SSHHHHHHHHHHTTTT--S---